Protein AF-A0A183HQ79-F1 (afdb_monomer)

Sequence (92 aa):
KDVLDIEQFSTIKGVRLDATDNQFYGKFSTGSVSIPWQNEMIETECFQELNVMEVNGELVLDLRNDSIRGENGKRESKNKFGFFARLFKRRT

Foldseek 3Di:
DDPVPDDDDDDDPDDDDDPVVVVVCVVVCPDDDPPVVVVVCVVVCVCVVPVDQDDPNHGDPVPDPPDPDDDDDDPPDDPPPDPCCVVPVDDD

Radius of gyration: 22.85 Å; Cα contacts (8 Å, |Δi|>4): 17; chains: 1; bounding box: 39×25×65 Å

Nearest PDB structures (foldseek):
  6igz-assembly1_H  TM=2.373E-01  e=5.190E+00  Bryopsis corticulans

Organism: NCBI:txid387005

Structure (mmCIF, N/CA/C/O backbone):
data_AF-A0A183HQ79-F1
#
_entry.id   AF-A0A183HQ79-F1
#
loop_
_atom_site.group_PDB
_atom_site.id
_atom_site.type_symbol
_atom_site.label_atom_id
_atom_site.label_alt_id
_atom_site.label_comp_id
_atom_site.label_asym_id
_atom_site.label_entity_id
_atom_site.label_seq_id
_atom_site.pdbx_PDB_ins_code
_atom_site.Cartn_x
_atom_site.Cartn_y
_atom_site.Cartn_z
_atom_site.occupancy
_atom_site.B_iso_or_equiv
_atom_site.auth_seq_id
_atom_site.auth_comp_id
_atom_site.auth_asym_id
_atom_site.auth_atom_id
_atom_site.pdbx_PDB_model_num
ATOM 1 N N . LYS A 1 1 ? 18.060 -5.237 24.022 1.00 69.69 1 LYS A N 1
ATOM 2 C CA . LYS A 1 1 ? 16.600 -5.124 24.214 1.00 69.69 1 LYS A CA 1
ATOM 3 C C . LYS A 1 1 ? 15.986 -6.066 23.210 1.00 69.69 1 LYS A C 1
ATOM 5 O O . LYS A 1 1 ? 15.842 -5.699 22.049 1.00 69.69 1 LYS A O 1
ATOM 10 N N . ASP A 1 2 ? 15.763 -7.288 23.657 1.00 89.56 2 ASP A N 1
ATOM 11 C CA . ASP A 1 2 ? 15.197 -8.360 22.854 1.00 89.56 2 ASP A CA 1
ATOM 12 C C . ASP A 1 2 ? 13.672 -8.304 22.938 1.00 89.56 2 ASP A C 1
ATOM 14 O O . ASP A 1 2 ? 13.110 -7.679 23.837 1.00 89.56 2 ASP A O 1
ATOM 18 N N . VAL A 1 3 ? 12.978 -8.968 22.013 1.00 84.44 3 VAL A N 1
ATOM 19 C CA . VAL A 1 3 ? 11.506 -9.077 22.058 1.00 84.44 3 VAL A CA 1
ATOM 20 C C . VAL A 1 3 ? 11.032 -9.668 23.395 1.00 84.44 3 VAL A C 1
ATOM 22 O O . VAL A 1 3 ? 9.947 -9.342 23.864 1.00 84.44 3 VAL A O 1
ATOM 25 N N . LEU A 1 4 ? 11.878 -10.484 24.029 1.00 86.62 4 LEU A N 1
ATOM 26 C CA . LEU A 1 4 ? 11.651 -11.083 25.344 1.00 86.62 4 LEU A CA 1
ATOM 27 C C . LEU A 1 4 ? 11.667 -10.069 26.503 1.00 86.62 4 LEU A C 1
ATOM 29 O O . LEU A 1 4 ? 11.118 -10.365 27.559 1.00 86.62 4 LEU A O 1
ATOM 33 N N . ASP A 1 5 ? 12.248 -8.883 26.303 1.00 91.88 5 ASP A N 1
ATOM 34 C CA . ASP A 1 5 ? 12.316 -7.810 27.305 1.00 91.88 5 ASP A CA 1
ATOM 35 C C . ASP A 1 5 ? 11.097 -6.866 27.244 1.00 91.88 5 ASP A C 1
ATOM 37 O O . ASP A 1 5 ? 11.047 -5.862 27.959 1.00 91.88 5 ASP A O 1
ATOM 41 N N . ILE A 1 6 ? 10.141 -7.121 26.344 1.00 91.38 6 ILE A N 1
ATOM 42 C CA . ILE A 1 6 ? 8.936 -6.303 26.184 1.00 91.38 6 ILE A CA 1
ATOM 43 C C . ILE A 1 6 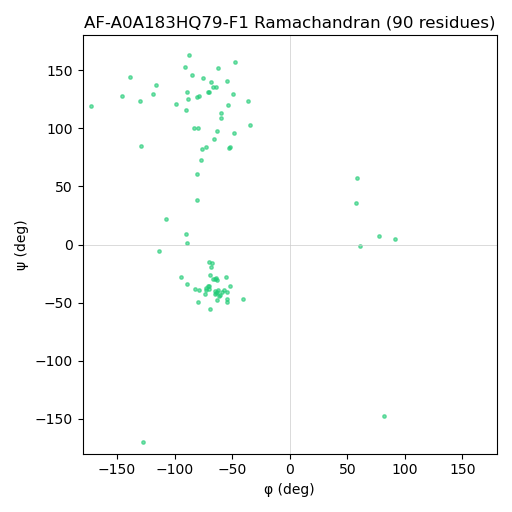? 7.841 -6.861 27.096 1.00 91.38 6 ILE A C 1
ATOM 45 O O . ILE A 1 6 ? 7.364 -7.979 26.904 1.00 91.38 6 ILE A O 1
ATOM 49 N N . GLU A 1 7 ? 7.418 -6.066 28.077 1.00 88.88 7 GLU A N 1
ATOM 50 C CA . GLU A 1 7 ? 6.318 -6.428 28.972 1.00 88.88 7 GLU A CA 1
ATOM 51 C C . GLU A 1 7 ? 4.990 -6.565 28.208 1.00 88.88 7 GLU A C 1
ATOM 53 O O . GLU A 1 7 ? 4.629 -5.727 27.377 1.00 88.88 7 GLU A O 1
ATOM 58 N N . GLN A 1 8 ? 4.238 -7.628 28.508 1.00 90.69 8 GLN A N 1
ATOM 59 C CA . GLN A 1 8 ? 2.925 -7.875 27.917 1.00 90.69 8 GLN A CA 1
ATOM 60 C C . GLN A 1 8 ? 1.820 -7.215 28.752 1.00 90.69 8 GLN A C 1
ATOM 62 O O . GLN A 1 8 ? 1.718 -7.436 29.958 1.00 90.69 8 GLN A O 1
ATOM 67 N N . PHE A 1 9 ? 0.928 -6.471 28.097 1.00 92.12 9 PHE A N 1
ATOM 68 C CA . PHE A 1 9 ? -0.306 -6.000 28.726 1.00 92.12 9 PHE A CA 1
ATOM 69 C C . PHE A 1 9 ? -1.333 -7.130 28.850 1.00 92.12 9 PHE A C 1
ATOM 71 O O . PHE A 1 9 ? -1.484 -7.961 27.951 1.00 92.12 9 PHE A O 1
ATOM 78 N N . SER A 1 10 ? -2.092 -7.140 29.946 1.00 91.81 10 SER A N 1
ATOM 79 C CA . SER A 1 10 ? -3.193 -8.087 30.117 1.00 91.81 10 SER A CA 1
ATOM 80 C C . SER A 1 10 ? -4.334 -7.791 29.137 1.00 91.81 10 SER A C 1
ATOM 82 O O . SER A 1 10 ? -4.691 -6.642 28.878 1.00 91.81 10 SER A O 1
ATOM 84 N N . THR A 1 11 ? -4.933 -8.841 28.574 1.00 91.75 11 THR A N 1
ATOM 85 C CA . THR A 1 11 ? -6.108 -8.694 27.707 1.00 91.75 11 THR A CA 1
ATOM 86 C C . THR A 1 11 ? -7.370 -8.531 28.548 1.00 91.75 11 THR A C 1
ATOM 88 O O . THR A 1 11 ? -7.683 -9.379 29.387 1.00 91.75 11 THR A O 1
ATOM 91 N N . ILE A 1 12 ? -8.136 -7.474 28.287 1.00 92.12 12 ILE A N 1
ATOM 92 C CA . ILE A 1 12 ? -9.435 -7.251 28.927 1.00 92.12 12 ILE A CA 1
ATOM 93 C C . ILE A 1 12 ? -10.491 -8.127 28.242 1.00 92.12 12 ILE A C 1
ATOM 95 O O . ILE A 1 12 ? -10.652 -8.099 27.023 1.00 92.12 12 ILE A O 1
ATOM 99 N N . LYS A 1 13 ? -11.229 -8.908 29.036 1.00 93.56 13 LYS A N 1
ATOM 100 C CA . LYS A 1 13 ? -12.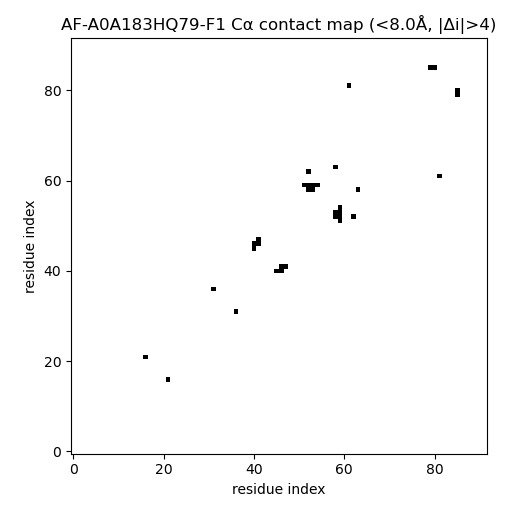359 -9.724 28.566 1.00 93.56 13 LYS A CA 1
ATOM 101 C C . LYS A 1 13 ? -13.669 -8.938 28.673 1.00 93.56 13 LYS A C 1
ATOM 103 O O . LYS A 1 13 ? -13.810 -8.091 29.546 1.00 93.56 13 LYS A O 1
ATOM 108 N N . GLY A 1 14 ? -14.646 -9.266 27.827 1.00 93.31 14 GLY A N 1
ATOM 109 C CA . GLY A 1 14 ? -16.008 -8.716 27.911 1.00 93.31 14 GLY A CA 1
ATOM 110 C C . GLY A 1 14 ? -16.268 -7.444 27.095 1.00 93.31 14 GLY A C 1
ATOM 111 O O . GLY A 1 14 ? -17.374 -6.915 27.156 1.00 93.31 14 GLY A O 1
ATOM 112 N N . VAL A 1 15 ? -15.299 -6.977 26.303 1.00 92.38 15 VAL A N 1
ATOM 113 C CA . VAL A 1 15 ? -15.513 -5.885 25.340 1.00 92.38 15 VAL A CA 1
ATOM 114 C C . VAL A 1 15 ? -16.390 -6.387 24.191 1.00 92.38 15 VAL A C 1
ATOM 116 O O . VAL A 1 15 ? -16.137 -7.454 23.629 1.00 92.38 15 VAL A O 1
ATOM 119 N N . ARG A 1 16 ? -17.430 -5.624 23.846 1.00 94.38 16 ARG A N 1
ATOM 120 C CA . ARG A 1 16 ? -18.332 -5.913 22.726 1.00 94.38 16 ARG A CA 1
ATOM 121 C C . ARG A 1 16 ? -18.264 -4.770 21.728 1.00 94.38 16 ARG A C 1
ATOM 123 O O . ARG A 1 16 ? -18.421 -3.627 22.132 1.00 94.38 16 ARG A O 1
ATOM 130 N N . LEU A 1 17 ? -18.062 -5.116 20.462 1.00 94.69 17 LEU A N 1
ATOM 131 C CA . LEU A 1 17 ? -18.112 -4.164 19.359 1.00 94.69 17 LEU A CA 1
ATOM 132 C C . LEU A 1 17 ? -19.557 -3.978 18.890 1.00 94.69 17 LEU A C 1
ATOM 134 O O . LEU A 1 17 ? -20.343 -4.934 18.891 1.00 94.69 17 LEU A O 1
ATOM 138 N N . ASP A 1 18 ? -19.889 -2.770 18.460 1.00 95.38 18 ASP A N 1
ATOM 139 C CA . ASP A 1 18 ? -21.198 -2.392 17.950 1.00 95.38 18 ASP A CA 1
ATOM 140 C C . ASP A 1 18 ? -21.132 -1.720 16.562 1.00 95.38 18 ASP A C 1
ATOM 142 O O . ASP A 1 18 ? -20.137 -1.773 15.832 1.00 95.38 18 ASP A O 1
ATOM 146 N N . ALA A 1 19 ? -22.257 -1.155 16.122 1.00 94.19 19 ALA A N 1
ATOM 147 C CA . ALA A 1 19 ? -22.359 -0.521 14.811 1.00 94.19 19 ALA A CA 1
ATOM 148 C C . ALA A 1 19 ? -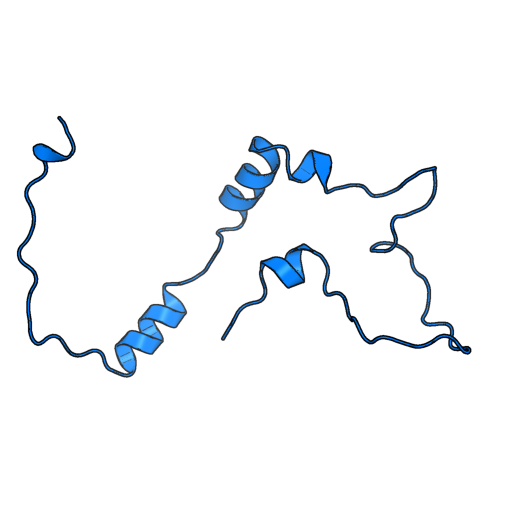21.493 0.749 14.682 1.00 94.19 19 ALA A C 1
ATOM 150 O O . ALA A 1 19 ? -21.024 1.062 13.586 1.00 94.19 19 ALA A O 1
ATOM 151 N N . THR A 1 20 ? -21.266 1.472 15.778 1.00 96.06 20 THR A N 1
ATOM 152 C CA . THR A 1 20 ? -20.450 2.691 15.791 1.00 96.06 20 THR A CA 1
ATOM 153 C C . THR A 1 20 ? -18.968 2.370 15.609 1.00 96.06 20 THR A C 1
ATOM 155 O O . THR A 1 20 ? -18.288 3.069 14.854 1.00 96.06 20 THR A O 1
ATOM 158 N N . ASP A 1 21 ? -18.496 1.250 16.166 1.00 96.75 21 ASP A N 1
ATOM 159 C CA . ASP A 1 21 ? -17.133 0.751 15.944 1.00 96.75 21 ASP A CA 1
ATOM 160 C C . ASP A 1 21 ? -16.887 0.444 14.464 1.00 96.75 21 ASP A C 1
ATOM 162 O O . ASP A 1 21 ? -15.875 0.848 13.893 1.00 96.75 21 ASP A O 1
ATOM 166 N N . ASN A 1 22 ? -17.851 -0.198 13.797 1.00 93.44 22 ASN A N 1
ATOM 167 C CA . ASN A 1 22 ? -17.753 -0.494 12.365 1.00 93.44 22 ASN A CA 1
ATOM 168 C C . ASN A 1 22 ? -17.680 0.781 11.514 1.00 93.44 22 ASN A C 1
ATOM 170 O O . ASN A 1 22 ? -16.908 0.851 10.554 1.00 93.44 22 ASN A O 1
ATOM 174 N N . GLN A 1 23 ? -18.442 1.815 11.881 1.00 94.31 23 GLN A N 1
ATOM 175 C CA . GLN A 1 23 ? -18.347 3.117 11.224 1.00 94.31 23 GLN A CA 1
ATOM 176 C C . GLN A 1 23 ? -16.961 3.742 11.425 1.00 94.31 23 GLN A C 1
ATOM 178 O O 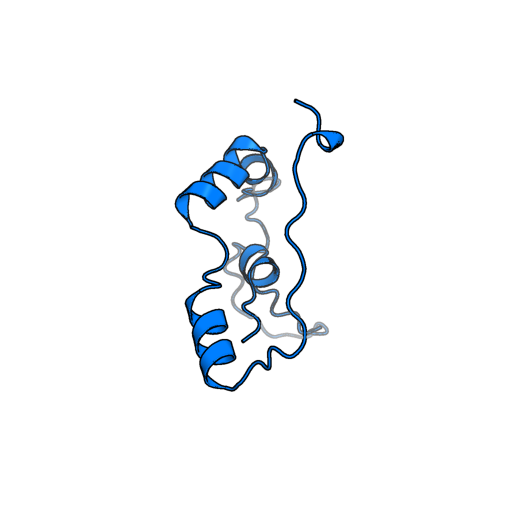. GLN A 1 23 ? -16.409 4.326 10.488 1.00 94.31 23 GLN A O 1
ATOM 183 N N . PHE A 1 24 ? -16.398 3.633 12.630 1.00 96.56 24 PHE A N 1
ATOM 184 C CA . PHE A 1 24 ? -15.052 4.109 12.916 1.00 96.56 24 PHE A CA 1
ATOM 185 C C . PHE A 1 24 ? -14.004 3.348 12.099 1.00 96.56 24 PHE A C 1
ATOM 187 O O . PHE A 1 24 ? -13.197 3.991 11.431 1.00 96.56 24 PHE A O 1
ATOM 194 N N . TYR A 1 25 ? -14.059 2.014 12.051 1.00 95.44 25 TYR A N 1
ATOM 195 C CA . TYR A 1 25 ? -13.134 1.211 11.246 1.00 95.44 25 TYR A CA 1
ATOM 196 C C . TYR A 1 25 ? -13.197 1.579 9.762 1.00 95.44 25 TYR A C 1
ATOM 198 O O . TYR A 1 25 ? -12.157 1.756 9.133 1.00 95.44 25 TYR A O 1
ATOM 206 N N . GLY A 1 26 ? -14.395 1.816 9.219 1.00 93.06 26 GLY A N 1
ATOM 207 C CA . GLY A 1 26 ? -14.557 2.265 7.833 1.00 93.06 26 GLY A CA 1
ATOM 208 C C . GLY A 1 26 ? -13.949 3.644 7.540 1.0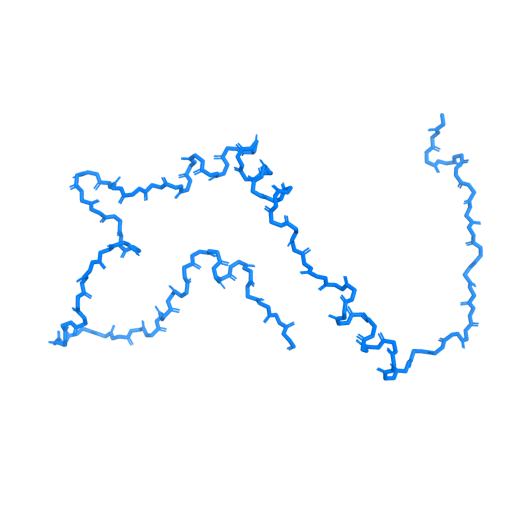0 93.06 26 GLY A C 1
ATOM 209 O O . GLY A 1 26 ? -13.530 3.900 6.411 1.00 93.06 26 GLY A O 1
ATOM 210 N N . LYS A 1 27 ? -13.883 4.534 8.540 1.00 95.25 27 LYS A N 1
ATOM 211 C CA . LYS A 1 27 ? -13.218 5.846 8.427 1.00 95.25 27 LYS A CA 1
ATOM 212 C C . LYS A 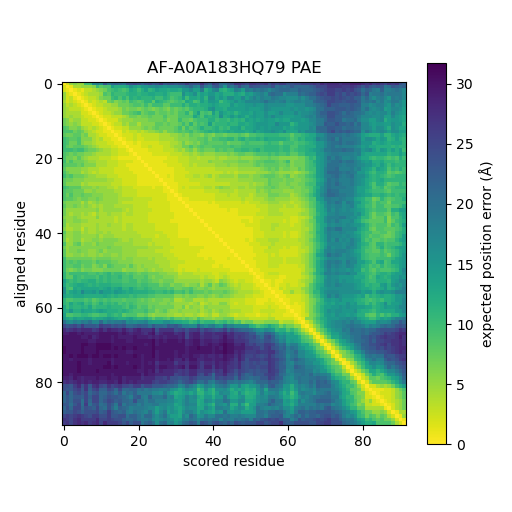1 27 ? -11.710 5.751 8.642 1.00 95.25 27 LYS A C 1
ATOM 214 O O . LYS A 1 27 ? -10.959 6.459 7.980 1.00 95.25 27 LYS A O 1
ATOM 219 N N . PHE A 1 28 ? -11.286 4.910 9.580 1.00 94.19 28 PHE A N 1
ATOM 220 C CA . PHE A 1 28 ? -9.894 4.763 9.985 1.00 94.19 28 PHE A CA 1
ATOM 221 C C . PHE A 1 28 ? -9.062 4.026 8.931 1.00 94.19 28 PHE A C 1
ATOM 223 O O . PHE A 1 28 ? -7.945 4.435 8.626 1.00 94.19 28 PHE A O 1
ATOM 230 N N . SER A 1 29 ? -9.602 2.955 8.347 1.00 92.50 29 SER A N 1
ATOM 231 C CA . SER A 1 29 ? -8.915 2.131 7.349 1.00 92.50 29 SER A CA 1
ATOM 232 C C . SER A 1 29 ? -8.906 2.800 5.971 1.00 92.50 29 SER A C 1
ATOM 234 O O . SER A 1 29 ? -9.606 2.385 5.049 1.00 92.50 29 SER A O 1
ATOM 236 N N . THR A 1 30 ? -8.092 3.845 5.823 1.00 90.94 30 THR A N 1
ATOM 237 C CA . THR A 1 30 ? -7.953 4.622 4.580 1.00 90.94 30 THR A CA 1
ATOM 238 C C . THR A 1 30 ? -7.247 3.863 3.452 1.00 90.94 30 THR A C 1
ATOM 240 O O . THR A 1 30 ? -7.371 4.253 2.293 1.00 90.94 30 THR A O 1
ATOM 243 N N . GLY A 1 31 ? -6.567 2.755 3.764 1.00 91.06 31 GLY A N 1
ATOM 244 C CA . GLY A 1 31 ? -5.792 1.970 2.803 1.00 91.06 31 GLY A CA 1
ATOM 245 C C . GLY A 1 31 ? -4.404 2.567 2.566 1.00 91.06 31 GLY A C 1
ATOM 246 O O . GLY A 1 31 ? -3.804 3.129 3.480 1.00 91.06 31 GLY A O 1
ATOM 247 N N . SER A 1 32 ? -3.878 2.422 1.349 1.00 92.00 32 SER A N 1
ATOM 248 C CA . SER A 1 32 ? -2.570 2.972 0.983 1.00 92.00 32 SER A CA 1
ATOM 249 C C . SER A 1 32 ? -2.584 4.502 0.979 1.00 92.00 32 SER A C 1
ATOM 251 O O . SER A 1 32 ? -3.488 5.126 0.421 1.00 92.00 32 SER A O 1
ATOM 253 N N . VAL A 1 33 ? -1.544 5.114 1.547 1.00 92.00 33 VAL A N 1
ATOM 254 C CA . VAL A 1 33 ? -1.314 6.562 1.457 1.00 92.00 33 VAL A CA 1
ATOM 255 C C . VAL A 1 33 ? -0.497 6.839 0.199 1.00 92.00 33 VAL A C 1
ATOM 257 O O . VAL A 1 33 ? 0.578 6.269 0.031 1.00 92.00 33 VAL A O 1
ATOM 260 N N . SER A 1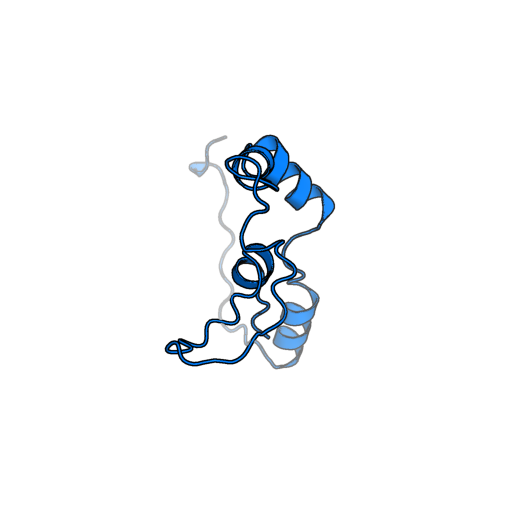 34 ? -0.997 7.712 -0.678 1.00 94.00 34 SER A N 1
ATOM 261 C CA . SER A 1 34 ? -0.504 7.834 -2.057 1.00 94.00 34 SER A CA 1
ATOM 262 C C . SER A 1 34 ? 1.003 8.067 -2.174 1.00 94.00 34 SER A C 1
ATOM 264 O O . SER A 1 34 ? 1.645 7.356 -2.934 1.00 94.00 34 SER A O 1
ATOM 266 N N . ILE A 1 35 ? 1.571 9.025 -1.430 1.00 95.94 35 ILE A N 1
ATOM 267 C CA . ILE A 1 35 ? 2.994 9.388 -1.567 1.00 95.94 35 ILE A CA 1
ATOM 268 C C . ILE A 1 35 ? 3.917 8.268 -1.056 1.00 95.94 35 ILE A C 1
ATOM 270 O O . ILE A 1 35 ? 4.735 7.800 -1.844 1.00 95.94 35 ILE A O 1
ATOM 274 N N . PRO A 1 36 ? 3.794 7.778 0.199 1.00 95.50 36 PRO A N 1
ATOM 275 C CA . PRO A 1 36 ? 4.633 6.675 0.666 1.00 95.50 36 PRO A CA 1
ATOM 276 C C . PRO A 1 36 ? 4.508 5.421 -0.200 1.00 95.50 36 PRO A C 1
ATOM 278 O O . PRO A 1 36 ? 5.511 4.781 -0.483 1.00 95.50 36 PRO A O 1
ATOM 281 N N . TRP A 1 37 ? 3.298 5.098 -0.665 1.00 96.12 37 TRP A N 1
ATOM 282 C CA . TRP A 1 37 ? 3.079 3.922 -1.505 1.00 96.12 37 TRP A CA 1
ATOM 283 C C . TRP A 1 37 ? 3.685 4.073 -2.911 1.00 96.12 37 TRP A C 1
ATOM 285 O O . TRP A 1 37 ? 4.251 3.127 -3.449 1.00 96.12 37 TRP A O 1
ATOM 295 N N . GLN A 1 38 ? 3.612 5.262 -3.515 1.00 95.56 38 GLN A N 1
ATOM 296 C CA . GLN A 1 38 ? 4.300 5.527 -4.783 1.00 95.56 38 GLN A CA 1
ATOM 297 C C . GLN A 1 38 ? 5.820 5.430 -4.623 1.00 95.56 38 GLN A C 1
ATOM 299 O O . GLN A 1 38 ? 6.471 4.829 -5.474 1.00 95.56 38 GLN A O 1
ATOM 304 N N . ASN A 1 39 ? 6.37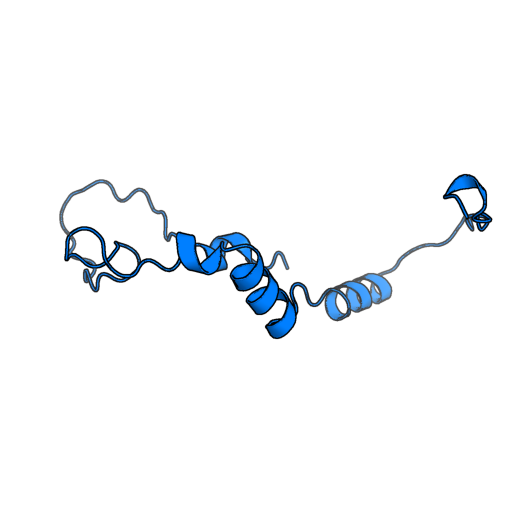2 5.963 -3.527 1.00 96.25 39 ASN A N 1
ATOM 305 C CA . ASN A 1 39 ? 7.795 5.822 -3.218 1.00 96.25 39 ASN A CA 1
ATOM 306 C C . ASN A 1 39 ? 8.176 4.350 -3.045 1.00 96.25 39 ASN A C 1
ATOM 308 O O . ASN A 1 39 ? 9.143 3.919 -3.656 1.00 96.25 39 ASN A O 1
ATOM 312 N N . GLU A 1 40 ? 7.377 3.560 -2.322 1.00 95.88 40 GLU A N 1
ATOM 313 C CA . GLU A 1 40 ? 7.584 2.114 -2.173 1.00 95.88 40 GLU A CA 1
ATOM 314 C C . GLU A 1 40 ? 7.673 1.413 -3.538 1.00 95.88 40 GLU A C 1
ATOM 316 O O . GLU A 1 40 ? 8.608 0.655 -3.778 1.00 95.88 40 GLU A O 1
ATOM 321 N N . MET A 1 41 ? 6.759 1.701 -4.474 1.00 95.12 41 MET A N 1
ATOM 322 C CA . MET A 1 41 ? 6.797 1.132 -5.833 1.00 95.12 41 MET A CA 1
ATOM 323 C C . MET A 1 41 ? 8.038 1.532 -6.637 1.00 95.12 41 MET A C 1
ATOM 325 O O . MET A 1 41 ? 8.469 0.769 -7.499 1.00 95.12 41 MET A O 1
ATOM 329 N N . ILE A 1 42 ? 8.593 2.719 -6.392 1.00 94.12 42 ILE A N 1
ATOM 330 C CA . ILE A 1 42 ? 9.809 3.196 -7.060 1.00 94.12 42 ILE A CA 1
ATOM 331 C C . ILE A 1 42 ? 11.050 2.566 -6.416 1.00 94.12 42 ILE A C 1
ATOM 333 O O . ILE A 1 42 ? 11.889 2.018 -7.121 1.00 94.12 42 ILE A O 1
ATOM 337 N N . GLU A 1 43 ? 11.151 2.612 -5.087 1.00 95.75 43 GLU A N 1
ATOM 338 C CA . GLU A 1 43 ? 12.289 2.115 -4.300 1.00 95.75 43 GLU A CA 1
ATOM 339 C C . GLU A 1 43 ? 12.458 0.595 -4.407 1.00 95.75 43 GLU A C 1
ATOM 341 O O . GLU A 1 43 ? 13.575 0.091 -4.326 1.00 95.75 43 GLU A O 1
ATOM 346 N N . THR A 1 44 ? 11.360 -0.134 -4.618 1.00 95.25 44 THR A N 1
ATOM 347 C CA . THR A 1 44 ? 11.365 -1.589 -4.846 1.00 95.25 44 THR A CA 1
ATOM 348 C C . THR A 1 44 ? 11.488 -1.975 -6.321 1.00 95.25 44 THR A C 1
ATOM 350 O O . THR A 1 44 ? 11.276 -3.137 -6.655 1.00 95.25 44 THR A O 1
ATOM 353 N N . GLU A 1 45 ? 11.765 -1.015 -7.209 1.00 92.00 45 GLU A N 1
ATOM 354 C CA . GLU A 1 45 ? 11.912 -1.192 -8.665 1.00 92.00 45 GLU A CA 1
ATOM 355 C C . GLU A 1 45 ? 10.653 -1.718 -9.392 1.00 92.00 45 GLU A C 1
ATOM 357 O O . GLU A 1 45 ? 10.616 -1.764 -10.622 1.00 92.00 45 GLU A O 1
ATOM 362 N N . CYS A 1 46 ? 9.559 -1.991 -8.670 1.00 92.38 46 CYS A N 1
ATOM 363 C CA . CYS A 1 46 ? 8.285 -2.459 -9.224 1.00 92.38 46 CYS A CA 1
ATOM 364 C C . CYS A 1 46 ? 7.748 -1.526 -10.315 1.00 92.38 46 CYS A C 1
ATOM 366 O O . CYS A 1 46 ? 7.230 -1.979 -11.335 1.00 92.38 46 CYS A O 1
ATOM 368 N N . PHE A 1 47 ? 7.860 -0.211 -10.116 1.00 92.88 47 PHE A N 1
ATOM 369 C CA . PHE A 1 47 ? 7.439 0.759 -11.119 1.00 92.88 47 PHE A CA 1
ATOM 370 C C . PHE A 1 47 ? 8.286 0.655 -12.391 1.00 92.88 47 PHE A C 1
ATOM 372 O O . PHE A 1 47 ? 7.733 0.684 -13.483 1.00 92.88 47 PHE A O 1
ATOM 379 N N . GLN A 1 48 ? 9.603 0.492 -12.269 1.00 90.31 48 GLN A N 1
ATOM 380 C CA . GLN A 1 48 ? 10.498 0.375 -13.420 1.00 90.31 48 GLN A CA 1
ATOM 381 C C . GLN A 1 48 ? 10.211 -0.889 -14.239 1.00 90.31 48 GLN A C 1
ATOM 383 O O . GLN A 1 48 ? 10.226 -0.836 -15.467 1.00 90.31 48 GLN A O 1
ATOM 388 N N . GLU A 1 49 ? 9.919 -2.005 -13.574 1.00 91.31 49 GLU A N 1
ATOM 389 C CA . GLU A 1 49 ? 9.607 -3.272 -14.239 1.00 91.31 49 GLU A CA 1
ATOM 390 C C . GLU A 1 49 ? 8.225 -3.273 -14.906 1.00 91.31 49 GLU A C 1
ATOM 392 O O . GLU A 1 49 ? 8.057 -3.828 -15.993 1.00 91.31 49 GLU A O 1
ATOM 397 N N . LEU A 1 50 ? 7.221 -2.672 -14.258 1.00 89.81 50 LEU A N 1
ATOM 398 C CA . LEU A 1 50 ? 5.823 -2.772 -14.686 1.00 89.81 50 LEU A CA 1
ATOM 399 C C . LEU A 1 50 ? 5.365 -1.619 -15.581 1.00 89.81 50 LEU A C 1
ATOM 401 O O . LEU A 1 50 ? 4.445 -1.805 -16.379 1.00 89.81 50 LEU A O 1
ATOM 405 N N . ASN A 1 51 ? 5.957 -0.430 -15.458 1.00 91.50 51 ASN A N 1
ATOM 406 C CA . ASN A 1 51 ? 5.542 0.760 -16.203 1.00 91.50 51 ASN A CA 1
ATOM 407 C C . ASN A 1 51 ? 6.102 0.765 -17.638 1.00 91.50 51 ASN A C 1
ATOM 409 O O . ASN A 1 51 ? 6.855 1.655 -18.036 1.00 91.50 51 ASN A O 1
ATOM 413 N N . VAL A 1 52 ? 5.725 -0.246 -18.423 1.00 91.44 52 VAL A N 1
ATOM 414 C CA . VAL A 1 52 ? 6.115 -0.415 -19.828 1.00 91.44 52 VAL A CA 1
ATOM 415 C C . VAL A 1 52 ? 4.997 0.086 -20.738 1.00 91.44 52 VAL A C 1
ATOM 417 O O . VAL A 1 52 ? 3.880 -0.425 -20.704 1.00 91.44 52 VAL A O 1
ATOM 420 N N . MET A 1 53 ? 5.308 1.073 -21.580 1.00 90.75 53 MET A N 1
ATOM 421 C CA . MET A 1 53 ? 4.335 1.672 -22.505 1.00 90.75 53 MET A CA 1
ATOM 422 C C . MET A 1 53 ? 4.287 0.949 -23.856 1.00 90.75 53 MET A C 1
ATOM 424 O O . MET A 1 53 ? 3.222 0.822 -24.459 1.00 90.75 53 MET A O 1
ATOM 428 N N . GLU A 1 54 ? 5.429 0.444 -24.323 1.00 91.50 54 GLU A N 1
ATOM 429 C CA . GLU A 1 54 ? 5.583 -0.192 -25.631 1.00 91.50 54 GLU A CA 1
ATOM 430 C C . GLU A 1 54 ? 6.459 -1.440 -25.531 1.00 91.50 54 GLU A C 1
ATOM 432 O O . GLU A 1 54 ? 7.435 -1.478 -24.782 1.00 91.50 54 GLU A O 1
ATOM 437 N N . VAL A 1 55 ? 6.127 -2.456 -26.324 1.00 90.06 55 VAL A N 1
ATOM 438 C CA . VAL A 1 55 ? 6.931 -3.668 -26.498 1.00 90.06 55 VAL A CA 1
ATOM 439 C C . VAL A 1 55 ? 7.086 -3.902 -27.994 1.00 90.06 55 VAL A C 1
ATOM 441 O O . VAL A 1 55 ? 6.097 -4.013 -28.713 1.00 90.06 55 VAL A O 1
ATOM 444 N N . ASN A 1 56 ? 8.331 -3.980 -28.470 1.00 91.06 56 ASN A N 1
ATOM 445 C CA . ASN A 1 56 ? 8.664 -4.142 -29.893 1.00 91.06 56 ASN A CA 1
ATOM 446 C C . ASN A 1 56 ? 8.092 -3.034 -30.804 1.00 91.06 56 ASN A C 1
ATOM 448 O O . ASN A 1 56 ? 7.700 -3.312 -31.934 1.00 91.06 56 ASN A O 1
ATOM 452 N N . GLY A 1 57 ? 8.046 -1.789 -30.315 1.00 89.38 57 GLY A N 1
ATOM 453 C CA . GLY A 1 57 ? 7.539 -0.633 -31.070 1.00 89.38 57 GLY A CA 1
ATOM 454 C C . GLY A 1 57 ? 6.013 -0.538 -31.148 1.00 89.38 57 GLY A C 1
ATOM 455 O O . GLY A 1 57 ? 5.492 0.315 -31.855 1.00 89.38 57 GLY A O 1
ATOM 456 N N . GLU A 1 58 ? 5.299 -1.400 -30.423 1.00 91.00 58 GLU A N 1
ATOM 457 C CA . GLU A 1 58 ? 3.842 -1.400 -30.344 1.00 91.00 58 GLU A CA 1
ATOM 458 C C . GLU A 1 58 ? 3.394 -1.087 -28.918 1.00 91.00 58 GLU A C 1
ATOM 460 O O . GLU A 1 58 ? 3.919 -1.664 -27.961 1.00 91.00 58 GLU A O 1
ATOM 465 N N . LEU A 1 59 ? 2.372 -0.237 -28.764 1.00 90.38 59 LEU A N 1
ATOM 466 C CA . LEU A 1 59 ? 1.769 0.039 -27.457 1.00 90.38 59 LEU A CA 1
ATOM 467 C C . LEU A 1 59 ? 1.321 -1.264 -26.784 1.00 90.38 59 LEU A C 1
ATOM 469 O O . LEU A 1 59 ? 0.774 -2.167 -27.434 1.00 90.38 59 LEU A O 1
ATOM 473 N N . VAL A 1 60 ? 1.524 -1.366 -25.470 1.00 88.06 60 VAL A N 1
ATOM 474 C CA . VAL A 1 60 ? 0.987 -2.487 -24.687 1.00 88.06 60 VAL A CA 1
ATOM 475 C C . VAL A 1 60 ? -0.540 -2.495 -24.747 1.00 88.06 60 VAL A C 1
ATOM 477 O O . VAL A 1 60 ? -1.172 -1.453 -24.905 1.00 88.06 60 VAL A O 1
ATOM 480 N N . LEU A 1 61 ? -1.145 -3.680 -24.611 1.00 85.44 61 LEU A N 1
ATOM 481 C CA . LEU A 1 61 ? -2.598 -3.874 -24.739 1.00 85.44 61 LEU A CA 1
ATOM 482 C C . LEU A 1 61 ? -3.418 -2.914 -23.864 1.00 85.44 61 LEU A C 1
ATOM 484 O O . LEU A 1 61 ? -4.462 -2.444 -24.304 1.00 85.44 61 LEU A O 1
ATOM 488 N N . ASP A 1 62 ? -2.924 -2.592 -22.665 1.00 84.44 62 ASP A N 1
ATOM 489 C CA . ASP A 1 62 ? -3.594 -1.700 -21.711 1.00 84.44 62 ASP A CA 1
ATOM 490 C C . ASP A 1 62 ? -3.669 -0.233 -22.193 1.00 84.44 62 ASP A C 1
ATOM 492 O O . ASP A 1 62 ? -4.462 0.543 -21.662 1.00 84.44 62 ASP A O 1
ATOM 496 N N . LEU A 1 63 ? -2.875 0.147 -23.203 1.00 87.19 63 LEU A N 1
ATOM 497 C CA . LEU A 1 63 ? -2.794 1.503 -23.762 1.00 87.19 63 LEU A CA 1
ATOM 498 C C . LEU A 1 63 ? -3.310 1.611 -25.203 1.00 87.19 63 LEU A C 1
ATOM 500 O O . LEU A 1 63 ? -3.375 2.714 -25.750 1.00 87.19 63 LEU A O 1
ATOM 504 N N . ARG A 1 64 ? -3.667 0.492 -25.846 1.00 86.38 64 ARG A N 1
ATOM 505 C CA . ARG A 1 64 ? -4.182 0.510 -27.220 1.00 86.38 64 ARG A CA 1
ATOM 506 C C . ARG A 1 64 ? -5.580 1.110 -27.253 1.00 86.38 64 ARG A C 1
ATOM 508 O O . ARG A 1 64 ? -6.477 0.676 -26.537 1.00 86.38 64 ARG A O 1
ATOM 515 N N . ASN A 1 65 ? -5.790 2.057 -28.163 1.00 77.56 65 ASN A N 1
ATOM 516 C CA . ASN A 1 65 ? -7.103 2.636 -28.450 1.00 77.56 65 ASN A CA 1
ATOM 517 C C . ASN A 1 65 ? -7.930 1.737 -29.388 1.00 77.56 65 ASN A C 1
ATOM 519 O O . ASN A 1 65 ? -8.598 2.236 -30.298 1.00 77.56 65 ASN A O 1
ATOM 523 N N . ASP A 1 66 ? -7.849 0.414 -29.209 1.00 73.81 66 ASP A N 1
ATOM 524 C CA . ASP A 1 66 ? -8.635 -0.540 -29.984 1.00 73.81 66 ASP A CA 1
ATOM 525 C C . ASP A 1 66 ? -10.100 -0.312 -29.615 1.00 73.81 66 ASP A C 1
ATOM 527 O O . ASP A 1 66 ? -10.644 -0.852 -28.649 1.00 73.81 66 ASP A O 1
ATOM 531 N N . SER A 1 67 ? -10.739 0.570 -30.383 1.00 59.59 67 SER A N 1
ATOM 532 C CA . SER A 1 67 ? -12.175 0.775 -30.362 1.00 59.59 67 SER A CA 1
ATOM 533 C C . SER A 1 67 ? -12.784 -0.610 -30.464 1.00 59.59 67 SER A C 1
ATOM 535 O O . SER A 1 67 ? -12.368 -1.389 -31.318 1.00 59.59 67 SER A O 1
ATOM 537 N N . ILE A 1 68 ? -13.720 -0.925 -29.567 1.00 54.41 68 ILE A N 1
ATOM 538 C CA . ILE A 1 68 ? -14.450 -2.192 -29.511 1.00 54.41 68 ILE A CA 1
ATOM 539 C C . ILE A 1 68 ? -15.047 -2.482 -30.900 1.00 54.41 68 ILE A C 1
ATOM 541 O O . ILE A 1 68 ? -16.198 -2.161 -31.182 1.00 54.41 68 ILE A O 1
ATOM 545 N N . ARG A 1 69 ? -14.261 -3.071 -31.803 1.00 42.31 69 ARG A N 1
ATOM 546 C CA . ARG A 1 69 ? -14.701 -3.510 -33.118 1.00 42.31 69 ARG A CA 1
ATOM 547 C C . ARG A 1 69 ? -15.321 -4.866 -32.879 1.00 42.31 69 ARG A C 1
ATOM 549 O O . ARG A 1 69 ? -14.652 -5.867 -32.633 1.00 42.31 69 ARG A O 1
ATOM 556 N N . GLY A 1 70 ? -16.649 -4.856 -32.826 1.00 47.81 70 GLY A N 1
ATOM 557 C CA . GLY A 1 70 ? -17.421 -6.063 -33.024 1.00 47.81 70 GLY A CA 1
ATOM 558 C C . GLY A 1 70 ? -17.004 -6.687 -34.347 1.00 47.81 70 GLY A C 1
ATOM 559 O O . GLY A 1 70 ? -17.074 -6.028 -35.372 1.00 47.81 70 GLY A O 1
ATOM 560 N N . GLU A 1 71 ? -16.509 -7.917 -34.284 1.00 42.38 71 GLU A N 1
ATOM 561 C CA . GLU A 1 71 ? -17.053 -9.058 -35.015 1.00 42.38 71 GLU A CA 1
ATOM 562 C C . GLU A 1 71 ? -16.331 -10.341 -34.559 1.00 42.38 71 GLU A C 1
ATOM 564 O O . GLU A 1 71 ? -15.118 -10.479 -34.651 1.00 42.38 71 GLU A O 1
ATOM 569 N N . ASN A 1 72 ? -17.120 -11.272 -34.015 1.00 42.50 72 ASN A N 1
ATOM 570 C CA . ASN A 1 72 ? -16.898 -12.722 -34.053 1.00 42.50 72 ASN A CA 1
ATOM 571 C C . ASN A 1 72 ? -15.597 -13.312 -33.469 1.00 42.50 72 ASN A C 1
ATOM 573 O O . ASN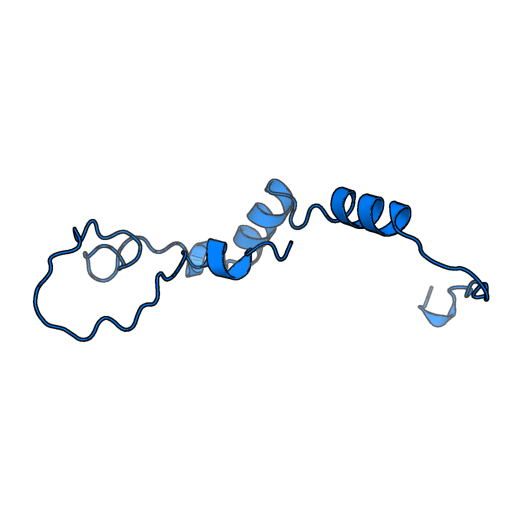 A 1 72 ? -14.930 -14.127 -34.099 1.00 42.50 72 ASN A O 1
ATOM 577 N N . GLY A 1 73 ? -15.324 -13.047 -32.190 1.00 38.38 73 GLY A N 1
ATOM 578 C CA . GLY A 1 73 ? -14.422 -13.870 -31.377 1.00 38.38 73 GLY A CA 1
ATOM 579 C C . GLY A 1 73 ? -14.907 -13.904 -29.932 1.00 38.38 73 GLY A C 1
ATOM 580 O O . GLY A 1 73 ? -15.194 -12.850 -29.371 1.00 38.38 73 GLY A O 1
ATOM 581 N N . LYS A 1 74 ? -15.067 -15.102 -29.351 1.00 34.88 74 LYS A N 1
ATOM 582 C CA . LYS A 1 74 ? -15.528 -15.359 -27.971 1.00 34.88 74 LYS A CA 1
ATOM 583 C C . LYS A 1 74 ? -15.047 -14.280 -26.988 1.00 34.88 74 LYS A C 1
ATOM 585 O O . LYS A 1 74 ? -13.901 -14.297 -26.547 1.00 34.88 74 LYS A O 1
ATOM 590 N N . ARG A 1 75 ? -15.943 -13.361 -26.617 1.00 39.69 75 ARG A N 1
ATOM 591 C CA . ARG A 1 75 ? -15.722 -12.406 -25.529 1.00 39.69 75 ARG A CA 1
ATOM 592 C C . ARG A 1 75 ? -15.820 -13.169 -24.212 1.00 39.69 75 ARG A C 1
ATOM 594 O O . ARG A 1 75 ? -16.872 -13.197 -23.581 1.00 39.69 75 ARG A O 1
ATOM 601 N N . GLU A 1 76 ? -14.726 -13.798 -23.789 1.00 37.66 76 GLU A N 1
ATOM 602 C CA . GLU A 1 76 ? -14.515 -13.982 -22.357 1.00 37.66 76 GLU A CA 1
ATOM 603 C C . GLU A 1 76 ? -14.393 -12.586 -21.751 1.00 37.66 76 GLU A C 1
ATOM 605 O O . GLU A 1 76 ? -13.351 -11.936 -21.822 1.00 37.66 76 GLU A O 1
ATOM 610 N N . SER A 1 77 ? -15.512 -12.110 -21.207 1.00 48.81 77 SER A N 1
ATOM 611 C CA . SER A 1 77 ? -15.611 -10.920 -20.377 1.00 48.81 77 SER A CA 1
ATOM 612 C C . SER A 1 77 ? -14.538 -10.942 -19.302 1.00 48.81 77 SER A C 1
ATOM 614 O O . SER A 1 77 ? -14.708 -11.505 -18.224 1.00 48.81 77 SER A O 1
ATOM 616 N N . LYS A 1 78 ? -13.431 -10.271 -19.569 1.00 44.62 78 LYS A N 1
ATOM 617 C CA . LYS A 1 78 ? -12.585 -9.733 -18.523 1.00 44.62 78 LYS A CA 1
ATOM 618 C C . LYS A 1 78 ? -12.391 -8.288 -18.917 1.00 44.62 78 LYS A C 1
ATOM 620 O O . LYS A 1 78 ? -11.409 -7.949 -19.563 1.00 44.62 78 LYS A O 1
ATOM 625 N N . ASN A 1 79 ? -13.355 -7.451 -18.522 1.00 47.69 79 ASN A N 1
ATOM 626 C CA . ASN A 1 79 ? -13.067 -6.067 -18.165 1.00 47.69 79 ASN A CA 1
ATOM 627 C C . ASN A 1 79 ? -11.939 -6.143 -17.133 1.00 47.69 79 ASN A C 1
ATOM 629 O O . ASN A 1 79 ? -12.180 -6.240 -15.927 1.00 47.69 79 ASN A O 1
ATOM 633 N N . LYS A 1 80 ? -10.702 -6.265 -17.616 1.00 53.84 80 LYS A N 1
ATOM 634 C CA . LYS A 1 80 ? -9.506 -6.245 -16.801 1.00 53.84 80 LYS A CA 1
ATOM 635 C C . LYS A 1 80 ? -9.339 -4.776 -16.476 1.00 53.84 80 LYS A C 1
ATOM 637 O O . LYS A 1 80 ? -8.638 -4.050 -17.160 1.00 53.84 80 LYS A O 1
ATOM 642 N N . PHE A 1 81 ? -10.083 -4.339 -15.462 1.00 56.91 81 PHE A N 1
ATOM 643 C CA . PHE A 1 81 ? -9.688 -3.205 -14.645 1.00 56.91 81 PHE A CA 1
ATOM 644 C C . PHE A 1 81 ? -8.165 -3.280 -14.504 1.00 56.91 81 PHE A C 1
ATOM 646 O O . PHE A 1 81 ? -7.665 -4.353 -14.143 1.00 56.91 81 PHE A O 1
ATOM 653 N N . GLY A 1 82 ? -7.466 -2.206 -14.894 1.00 59.91 82 GLY A N 1
ATOM 654 C CA . GLY A 1 82 ? -6.005 -2.184 -14.989 1.00 59.91 82 GLY A CA 1
ATOM 655 C C . GLY A 1 82 ? -5.349 -2.754 -13.735 1.00 59.91 82 GLY A C 1
ATOM 656 O O . GLY A 1 82 ? -5.978 -2.789 -12.675 1.00 59.91 82 GLY A O 1
ATOM 657 N N . PHE A 1 83 ? -4.105 -3.222 -13.846 1.00 65.38 83 PHE A N 1
ATOM 658 C CA . PHE A 1 83 ? -3.394 -3.922 -12.766 1.00 65.38 83 PHE A CA 1
ATOM 659 C C . PHE A 1 83 ? -3.639 -3.299 -11.379 1.00 65.38 83 PHE A C 1
ATOM 661 O O . PHE A 1 83 ? -4.064 -3.991 -10.454 1.00 65.38 83 PHE A O 1
ATOM 668 N N . PHE A 1 84 ? -3.535 -1.973 -11.275 1.00 61.47 84 PHE A N 1
ATOM 669 C CA . PHE A 1 84 ? -3.785 -1.230 -10.041 1.00 61.47 84 PHE A CA 1
ATOM 670 C C . PHE A 1 84 ? -5.256 -1.178 -9.607 1.00 61.47 84 PHE A C 1
ATOM 672 O O . PHE A 1 84 ? -5.550 -1.282 -8.423 1.00 61.47 84 PHE A O 1
ATOM 679 N N . ALA A 1 85 ? -6.212 -1.103 -10.529 1.00 60.94 85 ALA A N 1
ATOM 680 C CA . ALA A 1 85 ? -7.633 -1.191 -10.194 1.00 60.94 85 ALA A CA 1
ATOM 681 C C . ALA A 1 85 ? -8.041 -2.603 -9.727 1.00 60.94 85 ALA A C 1
ATOM 683 O O . ALA A 1 85 ? -8.990 -2.749 -8.955 1.00 60.94 85 ALA A O 1
ATOM 684 N N . ARG A 1 86 ? -7.316 -3.649 -10.153 1.00 60.72 86 ARG A N 1
ATOM 685 C CA . ARG A 1 86 ? -7.471 -5.011 -9.621 1.00 60.72 86 ARG A CA 1
ATOM 686 C C . ARG A 1 86 ? -6.777 -5.184 -8.270 1.00 60.72 86 ARG A C 1
ATOM 688 O O . ARG A 1 86 ? -7.336 -5.856 -7.406 1.00 60.72 86 ARG A O 1
ATOM 695 N N . LEU A 1 87 ? -5.599 -4.588 -8.099 1.00 61.19 87 LEU A N 1
ATOM 696 C CA . LEU A 1 87 ? -4.805 -4.676 -6.875 1.00 61.19 87 LEU A CA 1
ATOM 697 C C . LEU A 1 87 ? -5.419 -3.860 -5.727 1.00 61.19 87 LEU A C 1
ATOM 699 O O . LEU A 1 87 ? -5.454 -4.326 -4.595 1.00 61.19 87 LEU A O 1
ATOM 703 N N . PHE A 1 88 ? -5.995 -2.695 -6.031 1.00 66.31 88 PHE A N 1
ATOM 704 C CA . PHE A 1 88 ? -6.557 -1.762 -5.046 1.00 66.31 88 PHE A CA 1
ATOM 705 C C . PHE A 1 88 ? -8.081 -1.727 -5.036 1.00 66.31 88 PHE A C 1
ATOM 707 O O . PHE A 1 88 ? -8.683 -0.747 -4.591 1.00 66.31 88 PHE A O 1
ATOM 714 N N . LYS A 1 89 ? -8.741 -2.786 -5.524 1.00 58.69 89 LYS A N 1
ATOM 715 C CA . LYS A 1 89 ? -10.202 -2.859 -5.489 1.00 58.69 89 LYS A CA 1
ATOM 716 C C . LYS A 1 89 ? -10.682 -2.775 -4.036 1.00 58.69 89 LYS A C 1
ATOM 718 O O . LYS A 1 89 ? -10.543 -3.728 -3.271 1.00 58.69 89 LYS A O 1
ATOM 723 N N . ARG A 1 90 ? -11.296 -1.643 -3.681 1.00 55.69 90 ARG A N 1
ATOM 724 C CA . ARG A 1 90 ? -11.937 -1.417 -2.383 1.00 55.69 90 ARG A CA 1
ATOM 725 C C . ARG A 1 90 ? -13.049 -2.453 -2.203 1.00 55.69 90 ARG A C 1
ATOM 727 O O . ARG A 1 90 ? -14.026 -2.445 -2.949 1.00 55.69 90 ARG A O 1
ATOM 734 N N . ARG A 1 91 ? -12.898 -3.368 -1.242 1.00 52.28 91 ARG A N 1
ATOM 735 C CA . ARG A 1 91 ? -14.048 -4.097 -0.696 1.00 52.28 91 ARG A CA 1
ATOM 736 C C . ARG A 1 91 ? -14.709 -3.155 0.306 1.00 52.28 91 ARG A C 1
ATOM 738 O O . ARG A 1 91 ? -14.162 -2.940 1.381 1.00 52.28 91 ARG A O 1
ATOM 745 N N . THR A 1 92 ? -15.788 -2.508 -0.121 1.00 49.88 92 THR A N 1
ATOM 746 C CA . THR A 1 92 ? -16.788 -1.915 0.780 1.00 49.88 92 THR A CA 1
ATOM 747 C C . THR A 1 92 ? -17.626 -3.010 1.404 1.00 49.88 92 THR A C 1
ATOM 749 O O . THR A 1 92 ? -17.960 -3.952 0.645 1.00 49.88 92 THR A O 1
#

Mean predicted aligned error: 12.17 Å

Secondary structure (DSSP, 8-state):
--GGGSPPPPPPP-----HHHHHHHHHH-----HHHHHHHHHHTSHHHHH---EETTEE-GGG-------SSS---------HHHHHT----

InterPro domains:
  IPR000239 GPCR kinase [PR00717] (12-25)
  IPR000239 GPCR kinase [PR00717] (27-44)

pLDDT: mean 80.16, std 18.96, range [34.88, 96.75]

Solvent-accessible surface area (backbone atoms only — not comparable to full-atom values): 6416 Å² total; per-residue (Å²): 136,54,82,86,72,58,86,81,78,84,83,84,80,87,82,78,87,56,74,67,55,54,55,47,49,66,65,67,65,72,72,81,52,67,68,68,51,53,48,50,35,53,79,67,43,50,43,73,74,66,71,64,65,58,59,96,91,36,64,33,78,94,71,53,85,74,65,88,72,85,74,95,68,89,78,76,84,64,89,69,56,53,73,64,57,60,74,64,58,78,84,126